Protein AF-A0A5J4L0N2-F1 (afdb_monomer)

Mean predicted aligned error: 7.64 Å

Structure (mmCIF, N/CA/C/O backbone):
data_AF-A0A5J4L0N2-F1
#
_entry.id   AF-A0A5J4L0N2-F1
#
loop_
_atom_site.group_PDB
_atom_site.id
_atom_site.type_symbol
_atom_site.label_atom_id
_atom_site.label_alt_id
_atom_site.label_comp_id
_atom_site.label_asym_id
_atom_site.label_entity_id
_atom_site.label_seq_id
_atom_site.pdbx_PDB_ins_code
_atom_site.Cartn_x
_atom_site.Cartn_y
_atom_site.Cartn_z
_atom_site.occupancy
_atom_site.B_iso_or_equiv
_atom_site.auth_seq_id
_atom_site.auth_comp_id
_atom_site.auth_asym_id
_atom_site.auth_atom_id
_atom_site.pdbx_PDB_model_num
ATOM 1 N N . MET A 1 1 ? -15.535 12.875 7.905 1.00 41.44 1 MET A N 1
ATOM 2 C CA . MET A 1 1 ? -15.054 12.729 9.294 1.00 41.44 1 MET A CA 1
ATOM 3 C C . MET A 1 1 ? -15.557 11.385 9.797 1.00 41.44 1 MET A C 1
ATOM 5 O O . MET A 1 1 ? -16.739 11.267 10.081 1.00 41.44 1 MET A O 1
ATOM 9 N N . GLY A 1 2 ? -14.738 10.331 9.750 1.00 50.12 2 GLY A N 1
ATOM 10 C CA . GLY A 1 2 ? -15.142 9.043 10.314 1.00 50.12 2 GLY A CA 1
ATOM 11 C C . GLY A 1 2 ? -15.081 9.155 11.829 1.00 50.12 2 GLY A C 1
ATOM 12 O O . GLY A 1 2 ? -13.987 9.296 12.362 1.00 50.12 2 GLY A O 1
ATOM 13 N N . THR A 1 3 ? -16.229 9.163 12.502 1.00 49.59 3 THR A N 1
ATOM 14 C CA . THR A 1 3 ? -16.290 9.090 13.963 1.00 49.59 3 THR A CA 1
ATOM 15 C C . THR A 1 3 ? -15.529 7.841 14.391 1.00 49.59 3 THR A C 1
ATOM 17 O O . THR A 1 3 ? -15.868 6.742 13.945 1.00 49.59 3 THR A O 1
ATOM 20 N N . ALA A 1 4 ? -14.474 8.001 15.193 1.00 56.69 4 ALA A N 1
ATOM 21 C CA . ALA A 1 4 ? -13.899 6.872 15.905 1.00 56.69 4 ALA A CA 1
ATOM 22 C C . ALA A 1 4 ? -15.037 6.287 16.743 1.00 56.69 4 ALA A C 1
ATOM 24 O O . ALA A 1 4 ? -15.604 6.985 17.584 1.00 56.69 4 ALA A O 1
ATOM 25 N N . ILE A 1 5 ? -15.453 5.059 16.438 1.00 60.69 5 ILE A N 1
ATOM 26 C CA . ILE A 1 5 ? -16.400 4.355 17.293 1.00 60.69 5 ILE A CA 1
ATOM 27 C C . ILE A 1 5 ? -15.587 4.000 18.530 1.00 60.69 5 ILE A C 1
ATOM 29 O O . ILE A 1 5 ? -14.882 2.998 18.536 1.00 60.69 5 ILE A O 1
ATOM 33 N N . ILE A 1 6 ? -15.610 4.880 19.528 1.00 71.56 6 ILE A N 1
ATOM 34 C CA . ILE A 1 6 ? -15.081 4.565 20.848 1.00 71.56 6 ILE A CA 1
ATOM 35 C C . ILE A 1 6 ? -15.969 3.438 21.361 1.00 71.56 6 ILE A C 1
ATOM 37 O O . ILE A 1 6 ? -17.189 3.605 21.471 1.00 71.56 6 ILE A O 1
ATOM 41 N N . PHE A 1 7 ? -15.378 2.265 21.568 1.00 85.94 7 PHE A N 1
ATOM 42 C CA . PHE A 1 7 ? -16.100 1.148 22.145 1.00 85.94 7 PHE A CA 1
ATOM 43 C C . PHE A 1 7 ? -16.387 1.486 23.610 1.00 85.94 7 PHE A C 1
ATOM 45 O O . PHE A 1 7 ? -15.493 1.507 24.447 1.00 85.94 7 PHE A O 1
ATOM 52 N N . ASP A 1 8 ? -17.640 1.826 23.909 1.00 91.25 8 ASP A N 1
ATOM 53 C CA . ASP A 1 8 ? -18.059 2.164 25.266 1.00 91.25 8 ASP A CA 1
ATOM 54 C C . ASP A 1 8 ? -18.263 0.882 26.079 1.00 91.25 8 ASP A C 1
ATOM 56 O O . ASP A 1 8 ? -19.352 0.292 26.113 1.00 91.25 8 ASP A O 1
ATOM 60 N N . THR A 1 9 ? -17.188 0.461 26.741 1.00 93.44 9 THR A N 1
ATOM 61 C CA . THR A 1 9 ? -17.142 -0.703 27.631 1.00 93.44 9 THR A CA 1
ATOM 62 C C . THR A 1 9 ? -18.239 -0.638 28.696 1.00 93.44 9 THR A C 1
ATOM 64 O O . THR A 1 9 ? -18.881 -1.647 28.980 1.00 93.44 9 THR A O 1
ATOM 67 N N . HIS A 1 10 ? -18.539 0.543 29.247 1.00 94.25 10 HIS A N 1
ATOM 68 C CA . HIS A 1 10 ? -19.532 0.687 30.312 1.00 94.25 10 HIS A CA 1
ATOM 69 C C . HIS A 1 10 ? -20.968 0.522 29.798 1.00 94.25 10 HIS A C 1
ATOM 71 O O . HIS A 1 10 ? -21.781 -0.188 30.403 1.00 94.25 10 HIS A O 1
ATOM 77 N N . ALA A 1 11 ? -21.294 1.143 28.663 1.00 95.06 11 ALA A N 1
ATOM 78 C CA . ALA A 1 11 ? -22.585 0.942 28.011 1.00 95.06 11 ALA A CA 1
ATOM 79 C C . ALA A 1 11 ? -22.766 -0.518 27.567 1.00 95.06 11 ALA A C 1
ATOM 81 O O . ALA A 1 11 ? -23.876 -1.051 27.657 1.00 95.06 11 ALA A O 1
ATOM 82 N N . TYR A 1 12 ? -21.691 -1.176 27.124 1.00 95.81 12 TYR A N 1
ATOM 83 C CA . TYR A 1 12 ? -21.701 -2.587 26.749 1.00 95.81 12 TYR A CA 1
ATOM 84 C C . TYR A 1 12 ? -21.971 -3.506 27.952 1.00 95.81 12 TYR A C 1
ATOM 86 O O . TYR A 1 12 ? -22.905 -4.308 27.897 1.00 95.81 12 TYR A O 1
ATOM 94 N N . VAL A 1 13 ? -21.270 -3.311 29.077 1.00 97.88 13 VAL A N 1
ATOM 95 C CA . VAL A 1 13 ? -21.517 -4.037 30.341 1.00 97.88 13 VAL A CA 1
ATOM 96 C C . VAL A 1 13 ? -22.975 -3.902 30.787 1.00 97.88 13 VAL A C 1
ATOM 98 O O . VAL A 1 13 ? -23.637 -4.901 31.075 1.00 97.88 13 VAL A O 1
ATOM 101 N N . LYS A 1 14 ? -23.528 -2.679 30.776 1.00 97.75 14 LYS A N 1
ATOM 102 C CA . LYS A 1 14 ? -24.939 -2.440 31.137 1.00 97.75 14 LYS A CA 1
ATOM 103 C C . LYS A 1 14 ? -25.915 -3.225 30.262 1.00 97.75 14 LYS A C 1
ATOM 105 O O . LYS A 1 14 ? -26.897 -3.756 30.779 1.00 97.75 14 LYS A O 1
ATOM 110 N N . ARG A 1 15 ? -25.654 -3.311 28.954 1.00 97.56 15 ARG A N 1
ATOM 111 C CA . ARG A 1 15 ? -26.490 -4.081 28.018 1.00 97.56 15 ARG A CA 1
ATOM 112 C C . ARG A 1 15 ? -26.426 -5.579 28.299 1.00 97.56 15 ARG A C 1
ATOM 114 O O . ARG A 1 15 ? -27.471 -6.218 28.293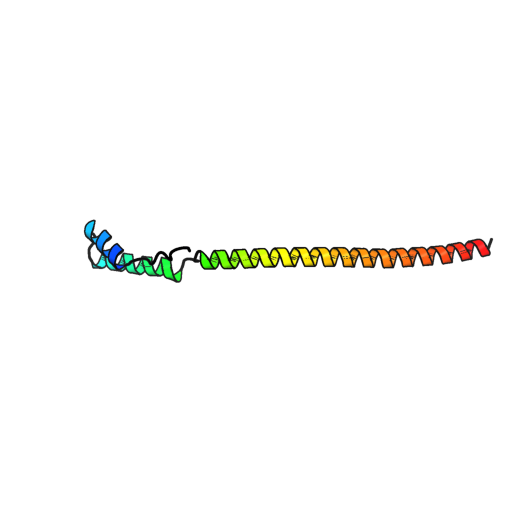 1.00 97.56 15 ARG A O 1
ATOM 121 N N . LEU A 1 16 ? -25.243 -6.120 28.584 1.00 98.00 16 LEU A N 1
ATOM 122 C CA . LE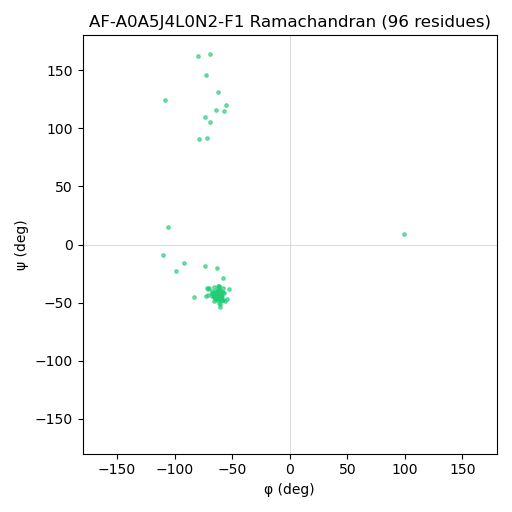U A 1 16 ? -25.079 -7.539 28.919 1.00 98.00 16 LEU A CA 1
ATOM 123 C C . LEU A 1 16 ? -25.811 -7.909 30.212 1.00 98.00 16 LEU A C 1
ATOM 125 O O . LEU A 1 16 ? -26.552 -8.892 30.252 1.00 98.00 16 LEU A O 1
ATOM 129 N N . LYS A 1 17 ? -25.683 -7.083 31.253 1.00 98.19 17 LYS A N 1
ATOM 130 C CA . LYS A 1 17 ? -26.407 -7.295 32.514 1.00 98.19 17 LYS A CA 1
ATOM 131 C C . LYS A 1 17 ? -27.922 -7.234 32.335 1.00 98.19 17 LYS A C 1
ATOM 133 O O . LYS A 1 17 ? -28.641 -8.028 32.933 1.00 98.19 17 LYS A O 1
ATOM 138 N N . ALA A 1 18 ? -28.414 -6.337 31.477 1.00 98.19 18 ALA A N 1
ATOM 139 C CA . ALA A 1 18 ? -29.842 -6.230 31.173 1.00 98.19 18 ALA A CA 1
ATOM 140 C C . ALA A 1 18 ? -30.423 -7.495 30.511 1.00 98.19 18 ALA A C 1
ATOM 142 O O . ALA A 1 18 ? -31.632 -7.704 30.574 1.00 98.19 18 ALA A O 1
ATOM 143 N N . VAL A 1 19 ? -29.579 -8.345 29.911 1.00 97.94 19 VAL A N 1
ATOM 144 C CA . VAL A 1 19 ? -29.977 -9.633 29.317 1.00 97.94 19 VAL A CA 1
ATOM 145 C C . VAL A 1 19 ? -29.561 -10.845 30.162 1.00 97.94 19 VAL A C 1
ATOM 147 O O . VAL A 1 19 ? -29.619 -11.974 29.682 1.00 97.94 19 VAL A O 1
ATOM 150 N N . GLY A 1 20 ? -29.184 -10.630 3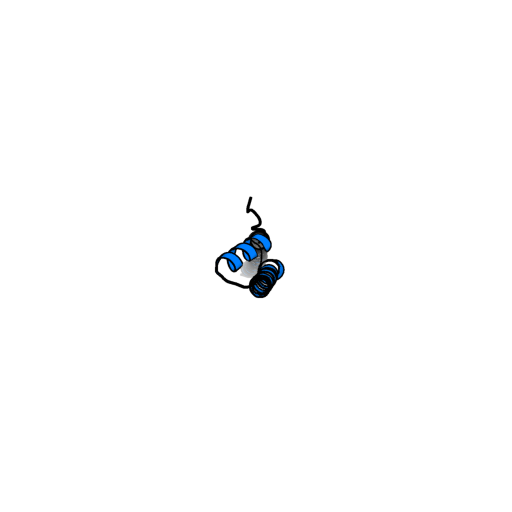1.428 1.00 97.25 20 GLY A N 1
ATOM 151 C CA . GLY A 1 20 ? -28.997 -11.697 32.417 1.00 97.25 20 GLY A CA 1
ATOM 152 C C . GLY A 1 20 ? -27.558 -12.158 32.655 1.00 97.25 20 GLY A C 1
ATOM 153 O O . GLY A 1 20 ? -27.365 -13.145 33.359 1.00 97.25 20 GLY A O 1
ATOM 154 N N . PHE A 1 21 ? -26.552 -11.467 32.110 1.00 98.12 21 PHE A N 1
ATOM 155 C CA . PHE A 1 21 ? -25.151 -11.735 32.457 1.00 98.12 21 PHE A CA 1
ATOM 156 C C . PHE A 1 21 ? -24.842 -11.222 33.869 1.00 98.12 21 PHE A C 1
ATOM 158 O O . PHE A 1 21 ? -25.362 -10.178 34.281 1.00 98.12 21 PHE A O 1
ATOM 165 N N . THR A 1 22 ? -23.969 -11.921 34.602 1.00 98.25 22 THR A N 1
ATOM 166 C CA . THR A 1 22 ? -23.421 -11.383 35.861 1.00 98.25 22 THR A CA 1
ATOM 167 C C . THR A 1 22 ? -22.486 -10.205 35.580 1.00 98.25 22 THR A C 1
ATOM 169 O O . THR A 1 22 ? -22.051 -10.006 34.443 1.00 98.25 22 THR A O 1
ATOM 172 N N . 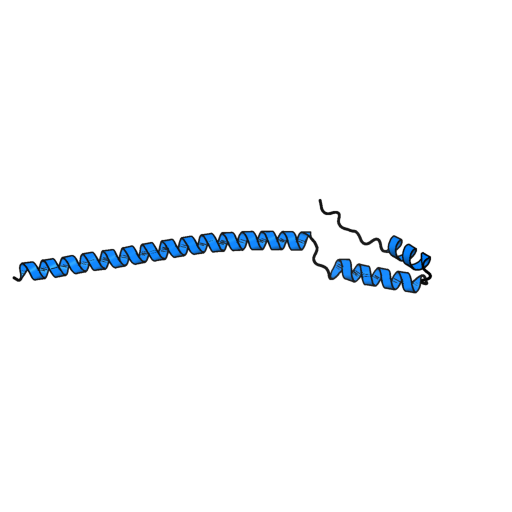GLU A 1 23 ? -22.168 -9.414 36.609 1.00 97.31 23 GLU A N 1
ATOM 173 C CA . GLU A 1 23 ? -21.193 -8.322 36.477 1.00 97.31 23 GLU A CA 1
ATOM 174 C C . GLU A 1 23 ? -19.851 -8.856 35.970 1.00 97.31 23 GLU A C 1
ATOM 176 O O . GLU A 1 23 ? -19.342 -8.358 34.971 1.00 97.31 23 GLU A O 1
ATOM 181 N N . GLU A 1 24 ? -19.333 -9.931 36.573 1.00 97.88 24 GLU A N 1
ATOM 182 C CA . GLU A 1 24 ? -18.023 -10.476 36.211 1.00 97.88 24 GLU A CA 1
ATOM 183 C C . GLU A 1 24 ? -17.996 -10.971 34.760 1.00 97.88 24 GLU A C 1
ATOM 185 O O . GLU A 1 24 ? -17.035 -10.733 34.031 1.00 97.88 24 GLU A O 1
ATOM 190 N N . GLN A 1 25 ? -19.067 -11.631 34.303 1.00 97.88 25 GLN A N 1
ATOM 191 C CA . GLN A 1 25 ? -19.175 -12.086 32.914 1.00 97.88 25 GLN A CA 1
ATOM 192 C C . GLN A 1 25 ? -19.218 -10.909 31.936 1.00 97.88 25 GLN A C 1
ATOM 194 O O . GLN A 1 25 ? -18.595 -10.959 30.871 1.00 97.88 25 GLN A O 1
ATOM 199 N N . ALA A 1 26 ? -19.970 -9.863 32.283 1.00 98.00 26 ALA A N 1
ATOM 200 C CA . ALA A 1 26 ? -20.116 -8.683 31.451 1.00 98.00 26 ALA A CA 1
ATOM 201 C C . ALA A 1 26 ? -18.801 -7.898 31.355 1.00 98.00 26 ALA A C 1
ATOM 203 O O . ALA A 1 26 ? -18.404 -7.516 30.255 1.00 98.00 26 ALA A O 1
ATOM 204 N N . GLU A 1 27 ? -18.109 -7.706 32.478 1.00 96.81 27 GLU A N 1
ATOM 205 C CA . GLU A 1 27 ? -16.822 -7.011 32.536 1.00 96.81 27 GLU A CA 1
ATOM 206 C C . GLU A 1 27 ? -15.737 -7.742 31.745 1.00 96.81 27 GLU A C 1
ATOM 208 O O . GLU A 1 27 ? -15.085 -7.119 30.908 1.00 96.81 27 GLU A O 1
ATOM 213 N N . VAL A 1 28 ? -15.591 -9.061 31.927 1.00 97.50 28 VAL A N 1
ATOM 214 C CA . VAL A 1 28 ? -14.595 -9.863 31.192 1.00 97.50 28 VAL A CA 1
ATOM 215 C C . VAL A 1 28 ? -14.844 -9.817 29.685 1.00 97.50 28 VAL A C 1
ATOM 217 O O . VAL A 1 28 ? -13.903 -9.700 28.896 1.00 97.50 28 VAL A O 1
ATOM 220 N N . GLN A 1 29 ? -16.105 -9.898 29.253 1.00 95.69 29 GLN A N 1
ATOM 221 C CA . GLN A 1 29 ? -16.419 -9.822 27.828 1.00 95.69 29 GLN A CA 1
ATOM 222 C C . GLN A 1 29 ? -16.135 -8.425 27.264 1.00 95.69 29 GLN A C 1
ATOM 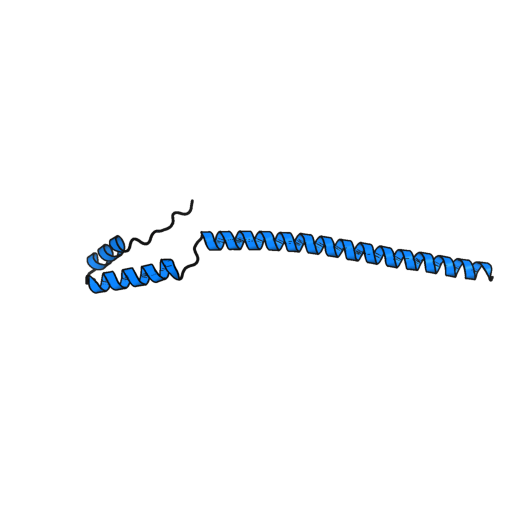224 O O . GLN A 1 29 ? -15.618 -8.305 26.153 1.00 95.69 29 GLN A O 1
ATOM 229 N N . ALA A 1 30 ? -16.462 -7.377 28.020 1.00 95.12 30 ALA A N 1
ATOM 230 C CA . ALA A 1 30 ? -16.254 -6.002 27.596 1.00 95.12 30 ALA A CA 1
ATOM 231 C C . ALA A 1 30 ? -14.762 -5.649 27.502 1.00 95.12 30 ALA A C 1
ATOM 233 O O . ALA A 1 30 ? -14.360 -5.045 26.510 1.00 95.12 30 ALA A O 1
ATOM 234 N N . SER A 1 31 ? -13.941 -6.063 28.475 1.00 93.44 31 SER A N 1
ATOM 235 C CA . SER A 1 31 ? -12.490 -5.839 28.445 1.00 93.44 31 SER A CA 1
ATOM 236 C C . SER A 1 31 ? -11.823 -6.597 27.298 1.00 93.44 31 SER A C 1
ATOM 238 O O . SER A 1 31 ? -11.098 -5.998 26.510 1.00 93.44 31 SER A O 1
ATOM 240 N N . THR A 1 32 ? -12.155 -7.879 27.122 1.00 93.62 32 THR A N 1
ATOM 241 C CA . THR A 1 32 ? -11.597 -8.700 26.034 1.00 93.62 32 THR A CA 1
ATOM 242 C C . THR A 1 32 ? -11.962 -8.132 24.660 1.00 93.62 32 THR A C 1
ATOM 244 O O . THR A 1 32 ? -11.144 -8.128 23.740 1.00 93.62 32 THR A O 1
ATOM 247 N N . LEU A 1 33 ? -13.197 -7.645 24.491 1.00 91.88 33 LEU A N 1
ATOM 248 C CA . LEU A 1 33 ? -13.624 -7.048 23.228 1.00 91.88 33 LEU A CA 1
ATOM 249 C C . LEU A 1 33 ? -12.964 -5.685 22.987 1.00 91.88 33 LEU A C 1
ATOM 251 O O . LEU A 1 33 ? -12.582 -5.410 21.850 1.00 91.88 33 LEU A O 1
ATOM 255 N N . ALA A 1 34 ? -12.787 -4.868 24.029 1.00 90.19 34 ALA A N 1
ATOM 256 C CA . ALA A 1 34 ? -12.049 -3.611 23.937 1.00 90.19 34 ALA A CA 1
ATOM 257 C C . ALA A 1 34 ? -10.603 -3.852 23.477 1.00 90.19 34 ALA A C 1
ATOM 259 O O . ALA A 1 34 ? -10.182 -3.250 22.495 1.00 90.19 34 ALA A O 1
ATOM 260 N N . GLU A 1 35 ? -9.897 -4.819 24.076 1.00 88.31 35 GLU A N 1
ATOM 261 C CA . GLU A 1 35 ? -8.539 -5.204 23.659 1.00 88.31 35 GLU A CA 1
ATOM 262 C C . GLU A 1 35 ? -8.479 -5.622 22.181 1.00 88.31 35 GLU A C 1
ATOM 264 O O . GLU A 1 35 ? -7.569 -5.242 21.449 1.00 88.31 35 GLU A O 1
ATOM 269 N N . ILE A 1 36 ? -9.458 -6.391 21.692 1.00 87.31 36 ILE A N 1
ATOM 270 C CA . ILE A 1 36 ? -9.500 -6.786 20.276 1.00 87.31 36 ILE A CA 1
ATOM 271 C C . ILE A 1 36 ? -9.710 -5.564 19.374 1.00 87.31 36 ILE A C 1
ATOM 273 O O . ILE A 1 36 ? -9.053 -5.452 18.338 1.00 87.31 36 ILE A O 1
ATOM 277 N N . VAL A 1 37 ? -10.638 -4.678 19.737 1.00 85.62 37 VAL A N 1
ATOM 278 C CA . VAL A 1 37 ? -11.002 -3.515 18.919 1.00 85.62 37 VAL A CA 1
ATOM 279 C C . VAL A 1 37 ? -9.890 -2.468 18.891 1.00 85.62 37 VAL A C 1
ATOM 281 O O . VAL A 1 37 ? -9.672 -1.866 17.840 1.00 85.62 37 VAL A O 1
ATOM 284 N N . GLU A 1 38 ? -9.195 -2.266 20.008 1.00 81.75 38 GLU A N 1
ATOM 285 C CA . GLU A 1 38 ? -8.145 -1.255 20.146 1.00 81.75 38 GLU A CA 1
ATOM 286 C C . GLU A 1 38 ? -6.790 -1.741 19.614 1.00 81.75 38 GLU A C 1
ATOM 288 O O . GLU A 1 38 ? -6.163 -1.017 18.841 1.00 81.75 38 GLU A O 1
ATOM 293 N N . ASP A 1 39 ? -6.370 -2.971 19.936 1.00 79.75 39 ASP A N 1
ATOM 294 C CA . ASP A 1 39 ? -5.004 -3.425 19.632 1.00 79.75 39 ASP A CA 1
ATOM 295 C C . ASP A 1 39 ? -4.886 -4.285 18.368 1.00 79.75 39 ASP A C 1
ATOM 297 O O . ASP A 1 39 ? -3.800 -4.397 17.794 1.00 79.75 39 ASP A O 1
ATOM 301 N N . LYS A 1 40 ? -5.966 -4.939 17.918 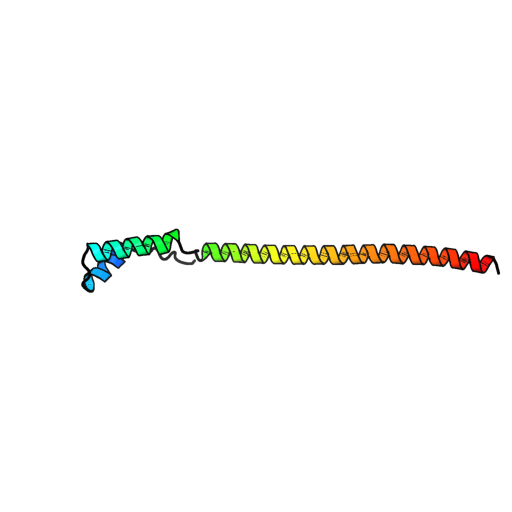1.00 77.19 40 LYS A N 1
ATOM 302 C CA . LYS A 1 40 ? -5.875 -5.957 16.848 1.00 77.19 40 LYS A CA 1
ATOM 303 C C . LYS A 1 40 ? -6.487 -5.540 15.517 1.00 77.19 40 LYS A C 1
ATOM 305 O O . LYS A 1 40 ? -6.312 -6.258 14.530 1.00 77.19 40 LYS A O 1
ATOM 310 N N . LEU A 1 41 ? -7.204 -4.418 15.457 1.00 84.31 41 LEU A N 1
ATOM 311 C CA . LEU A 1 41 ? -7.888 -3.976 14.244 1.00 84.31 41 LEU A CA 1
ATOM 312 C C . LEU A 1 41 ? -7.200 -2.766 13.613 1.00 84.31 41 LEU A C 1
ATOM 314 O O . LEU A 1 41 ? -7.080 -1.707 14.218 1.00 84.31 41 LEU A O 1
ATOM 318 N N . ALA A 1 42 ? -6.834 -2.899 12.336 1.00 87.56 42 ALA A N 1
ATOM 319 C CA . ALA A 1 42 ? -6.426 -1.754 11.532 1.00 87.56 42 ALA A CA 1
ATOM 320 C C . ALA A 1 42 ? -7.590 -0.760 11.407 1.00 87.56 42 ALA A C 1
ATOM 322 O O . ALA A 1 42 ? -8.720 -1.125 11.055 1.00 87.56 42 ALA A O 1
ATOM 323 N N . THR A 1 43 ? -7.318 0.517 11.659 1.00 85.94 43 THR A N 1
ATOM 324 C CA . THR A 1 43 ? -8.338 1.559 11.594 1.00 85.94 43 THR A CA 1
ATOM 325 C C . THR A 1 43 ? -8.605 1.976 10.147 1.00 85.94 43 THR A C 1
ATOM 327 O O . THR A 1 43 ? -7.791 1.803 9.236 1.00 85.94 43 THR A O 1
ATOM 330 N N . LYS A 1 44 ? -9.744 2.640 9.913 1.00 87.69 44 LYS A N 1
ATOM 331 C CA . LYS A 1 44 ? -10.033 3.260 8.605 1.00 87.69 44 LYS A CA 1
ATOM 332 C C . LYS A 1 44 ? -8.963 4.275 8.193 1.00 87.69 44 LYS A C 1
ATOM 334 O O . LYS A 1 44 ? -8.770 4.496 7.000 1.00 87.69 44 LYS A O 1
ATOM 339 N N . ARG A 1 45 ? -8.300 4.906 9.169 1.00 87.44 45 ARG A N 1
ATOM 340 C CA . ARG A 1 45 ? -7.214 5.858 8.931 1.00 87.44 45 ARG A CA 1
ATOM 341 C C . ARG A 1 45 ? -5.969 5.140 8.423 1.00 87.44 45 ARG A C 1
ATOM 343 O O . ARG A 1 45 ? -5.392 5.615 7.452 1.00 87.44 45 ARG A O 1
ATOM 350 N N . ASP A 1 46 ? -5.621 3.999 9.009 1.00 90.50 46 ASP A N 1
ATOM 351 C CA . ASP A 1 46 ? -4.480 3.185 8.568 1.00 90.50 46 ASP A CA 1
ATOM 352 C C . ASP A 1 46 ? -4.694 2.706 7.132 1.00 90.50 46 ASP A C 1
ATOM 354 O O . ASP A 1 46 ? -3.833 2.886 6.275 1.00 90.50 46 ASP A O 1
ATOM 358 N N . ILE A 1 47 ? -5.900 2.213 6.827 1.00 94.19 47 ILE A N 1
ATOM 359 C CA . ILE A 1 47 ? -6.274 1.798 5.467 1.00 94.19 47 ILE A CA 1
ATOM 360 C C . ILE A 1 47 ? -6.208 2.980 4.488 1.00 94.19 47 ILE A C 1
ATOM 362 O O . ILE A 1 47 ? -5.744 2.823 3.362 1.00 94.19 47 ILE A O 1
ATOM 366 N N . ALA A 1 48 ? -6.676 4.167 4.885 1.00 95.00 48 ALA A N 1
ATOM 367 C CA . ALA A 1 48 ? -6.595 5.358 4.041 1.00 95.00 48 ALA A CA 1
ATOM 368 C C . ALA A 1 48 ? -5.142 5.801 3.796 1.00 95.00 48 ALA A C 1
ATOM 370 O O . ALA A 1 48 ? -4.827 6.232 2.688 1.00 95.00 48 ALA A O 1
ATOM 371 N N . GLY A 1 49 ? -4.271 5.664 4.801 1.00 96.38 49 GLY A N 1
ATOM 372 C CA . GLY A 1 49 ? -2.829 5.871 4.665 1.00 96.38 49 GLY A CA 1
ATOM 373 C C . GLY A 1 49 ? -2.222 4.911 3.647 1.00 96.38 49 GLY A C 1
ATOM 374 O O . GLY A 1 49 ? -1.663 5.359 2.652 1.00 96.38 49 GLY A O 1
ATOM 375 N N . LEU A 1 50 ? -2.460 3.608 3.814 1.00 97.56 50 LEU A N 1
ATOM 376 C CA . LEU A 1 50 ? -1.970 2.581 2.889 1.00 97.56 50 LEU A CA 1
ATOM 377 C C . LEU A 1 50 ? -2.464 2.790 1.454 1.00 97.56 50 LEU A C 1
ATOM 379 O O . LEU A 1 50 ? -1.690 2.636 0.516 1.00 97.56 50 LEU A O 1
ATOM 383 N N . LYS A 1 51 ? -3.732 3.178 1.258 1.00 97.88 51 LYS A N 1
ATOM 384 C CA . LYS A 1 51 ? -4.253 3.509 -0.079 1.00 97.88 51 LYS A CA 1
ATOM 385 C C . LYS A 1 51 ? -3.489 4.662 -0.721 1.00 97.88 51 LYS A C 1
ATOM 387 O O . LYS A 1 51 ? -3.130 4.577 -1.886 1.00 97.88 51 LYS A O 1
ATOM 392 N N . LYS A 1 52 ? -3.214 5.719 0.045 1.00 98.12 52 LYS A N 1
ATOM 393 C CA . LYS A 1 52 ? -2.432 6.856 -0.445 1.00 98.12 52 LYS A CA 1
ATOM 394 C C . LYS A 1 52 ? -1.003 6.439 -0.804 1.00 98.12 52 LYS A C 1
ATOM 396 O O . LYS A 1 52 ? -0.493 6.875 -1.832 1.00 98.12 52 LYS A O 1
ATOM 401 N N . ASP A 1 53 ? -0.379 5.602 0.019 1.00 98.31 53 ASP A N 1
ATOM 402 C CA . ASP A 1 53 ? 0.979 5.115 -0.227 1.00 98.31 53 ASP A CA 1
ATOM 403 C C . ASP A 1 53 ? 1.038 4.243 -1.491 1.00 98.31 53 ASP A C 1
ATOM 405 O O . ASP A 1 53 ? 1.958 4.395 -2.296 1.00 98.31 53 ASP A O 1
ATOM 409 N N . ILE A 1 54 ? 0.029 3.390 -1.710 1.00 98.56 54 ILE A N 1
ATOM 410 C CA . ILE A 1 54 ? -0.134 2.604 -2.943 1.00 98.56 54 ILE A CA 1
ATOM 411 C C . ILE A 1 54 ? -0.286 3.531 -4.153 1.00 98.56 54 ILE A C 1
ATOM 413 O O . ILE A 1 54 ? 0.488 3.399 -5.098 1.00 98.56 54 ILE A O 1
ATOM 417 N N . ASP A 1 55 ? -1.189 4.515 -4.105 1.00 98.38 55 ASP A N 1
ATOM 418 C CA . ASP A 1 55 ? -1.382 5.475 -5.202 1.00 98.38 55 ASP A CA 1
ATOM 419 C C . ASP A 1 55 ? -0.081 6.235 -5.535 1.00 98.38 55 ASP A C 1
ATOM 421 O O . ASP A 1 55 ? 0.207 6.548 -6.694 1.00 98.38 55 ASP A O 1
ATOM 425 N N . GLU A 1 56 ? 0.724 6.575 -4.523 1.00 98.44 56 GLU A N 1
ATOM 426 C CA . GLU A 1 56 ? 2.008 7.252 -4.719 1.00 98.44 56 GLU A CA 1
ATOM 427 C C . GLU A 1 56 ? 3.067 6.316 -5.320 1.00 98.44 56 GLU A C 1
ATOM 429 O O . GLU A 1 56 ? 3.861 6.738 -6.167 1.00 98.44 56 GLU A O 1
ATOM 434 N N . LEU A 1 57 ? 3.084 5.044 -4.914 1.00 98.56 57 LEU A N 1
ATOM 435 C CA . LEU A 1 57 ? 3.954 4.023 -5.499 1.00 98.56 57 LEU A CA 1
ATOM 436 C C . LEU A 1 57 ? 3.594 3.739 -6.959 1.00 98.56 57 LEU A C 1
ATOM 438 O O . LEU A 1 57 ? 4.498 3.704 -7.792 1.00 98.56 57 LEU A O 1
ATOM 442 N N . GLU A 1 58 ? 2.310 3.608 -7.287 1.00 98.50 58 GLU A N 1
ATOM 443 C CA . GLU A 1 58 ? 1.840 3.407 -8.663 1.00 98.50 58 GLU A CA 1
ATOM 444 C C . GLU A 1 58 ? 2.277 4.558 -9.574 1.00 98.50 58 GLU A C 1
ATOM 446 O O . GLU A 1 58 ? 2.889 4.326 -10.619 1.00 98.50 58 GLU A O 1
ATOM 451 N N . LYS A 1 59 ? 2.085 5.810 -9.137 1.00 98.50 59 LYS A N 1
ATOM 452 C CA . LYS A 1 59 ? 2.556 6.994 -9.879 1.00 98.50 59 LYS A CA 1
ATOM 453 C C . LYS A 1 59 ? 4.071 6.997 -10.067 1.00 98.50 59 LYS A C 1
ATOM 455 O O . LYS A 1 59 ? 4.562 7.308 -11.152 1.00 98.50 59 LYS A O 1
ATOM 460 N N . ARG A 1 60 ? 4.831 6.648 -9.023 1.00 98.44 60 ARG A N 1
ATOM 461 C CA . ARG A 1 60 ? 6.297 6.546 -9.111 1.00 98.44 60 ARG A CA 1
ATOM 462 C C . ARG A 1 60 ? 6.734 5.464 -10.097 1.00 98.44 60 ARG A C 1
ATOM 464 O O . ARG A 1 60 ? 7.694 5.684 -10.834 1.00 98.44 60 ARG A O 1
ATOM 471 N N . LEU A 1 61 ? 6.050 4.322 -10.124 1.00 98.44 61 LEU A N 1
ATOM 472 C CA . LEU A 1 61 ? 6.319 3.251 -11.082 1.00 98.44 61 LEU A CA 1
ATOM 473 C C . LEU A 1 61 ? 6.007 3.688 -12.514 1.00 98.44 61 LEU A C 1
ATOM 475 O O . LEU A 1 61 ? 6.827 3.458 -13.399 1.00 98.44 61 LEU A O 1
ATOM 479 N N . GLU A 1 62 ? 4.884 4.370 -12.741 1.00 98.50 62 GLU A N 1
ATOM 480 C CA . GLU A 1 62 ? 4.517 4.880 -14.066 1.00 98.50 62 GLU A CA 1
ATOM 481 C C . GLU A 1 62 ? 5.565 5.864 -14.611 1.00 98.50 62 GLU A C 1
ATOM 483 O O . GLU A 1 62 ? 5.973 5.762 -15.769 1.00 98.50 62 GLU A O 1
ATOM 488 N N . ILE A 1 63 ? 6.048 6.785 -13.770 1.00 98.38 63 ILE A N 1
ATOM 489 C CA . ILE A 1 63 ? 7.111 7.730 -14.142 1.00 98.38 63 ILE A CA 1
ATOM 490 C C . ILE A 1 63 ? 8.392 6.977 -14.513 1.00 98.38 63 ILE A C 1
ATOM 492 O O . ILE A 1 63 ? 8.935 7.195 -15.595 1.00 98.38 63 ILE A O 1
ATOM 496 N N . ARG A 1 64 ? 8.841 6.043 -13.665 1.00 98.06 6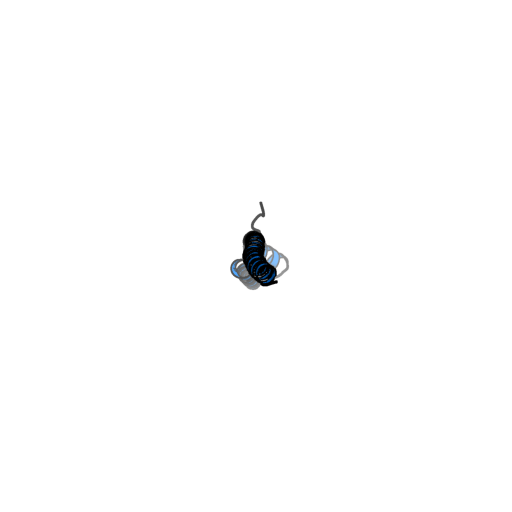4 ARG A N 1
ATOM 497 C CA . ARG A 1 64 ? 10.067 5.265 -13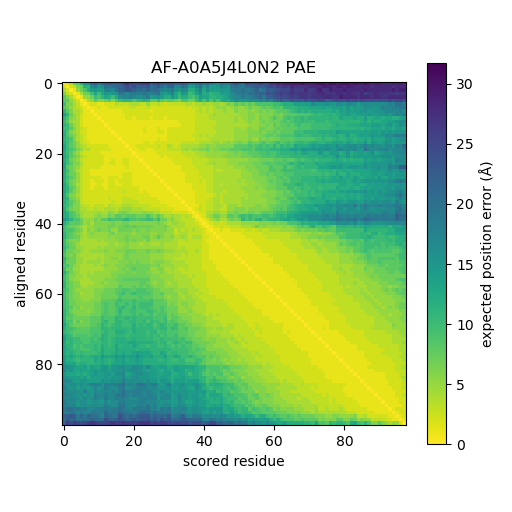.915 1.00 98.06 64 ARG A CA 1
ATOM 498 C C . ARG A 1 64 ? 9.980 4.419 -15.182 1.00 98.06 64 ARG A C 1
ATOM 500 O O . ARG A 1 64 ? 10.972 4.288 -15.893 1.00 98.06 64 ARG A O 1
ATOM 507 N N . LEU A 1 65 ? 8.810 3.855 -15.482 1.00 98.38 65 LEU A N 1
ATOM 508 C CA . LEU A 1 65 ? 8.591 3.106 -16.720 1.00 98.38 65 LEU A CA 1
ATOM 509 C C . LEU A 1 65 ? 8.706 4.011 -17.949 1.00 98.38 65 LEU A C 1
ATOM 511 O O . LEU A 1 65 ? 9.389 3.641 -18.901 1.00 98.38 65 LEU A O 1
ATOM 515 N N . LYS A 1 66 ? 8.112 5.211 -17.915 1.00 97.88 66 LYS A N 1
ATOM 516 C CA . LYS A 1 66 ? 8.238 6.193 -19.006 1.00 97.88 66 LYS A CA 1
ATOM 517 C C . LYS A 1 66 ? 9.679 6.663 -19.197 1.00 97.88 66 LYS A C 1
ATOM 519 O O . LYS A 1 66 ? 10.136 6.798 -20.331 1.00 97.88 66 LYS A O 1
ATOM 524 N N . GLU A 1 67 ? 10.402 6.897 -18.105 1.00 98.00 67 GLU A N 1
ATOM 525 C CA . GLU A 1 67 ? 11.823 7.259 -18.146 1.00 98.00 67 GLU A CA 1
ATOM 526 C C . GLU A 1 67 ? 12.665 6.149 -18.782 1.00 98.00 67 GLU A C 1
ATOM 528 O O . GLU A 1 67 ? 13.456 6.428 -19.684 1.00 98.00 67 GLU A O 1
ATOM 533 N N . LEU A 1 68 ? 12.448 4.894 -18.375 1.00 97.88 68 LEU A N 1
ATOM 534 C CA . LEU A 1 68 ? 13.151 3.737 -18.929 1.00 97.88 68 LEU A CA 1
ATOM 535 C C . LEU A 1 68 ? 12.817 3.515 -20.411 1.00 97.88 68 LEU A C 1
ATOM 537 O O . LEU A 1 68 ? 13.706 3.247 -21.216 1.00 97.88 68 LEU A O 1
ATOM 541 N N . GLU A 1 69 ? 11.548 3.654 -20.798 1.00 98.06 69 GLU A N 1
ATOM 542 C CA . GLU A 1 69 ? 11.134 3.560 -22.200 1.00 98.06 69 GLU A CA 1
ATOM 543 C C . GLU A 1 69 ? 11.836 4.628 -23.053 1.00 98.06 69 GLU A C 1
ATOM 545 O O . GLU A 1 69 ? 12.347 4.333 -24.137 1.00 98.06 69 GLU A O 1
ATOM 550 N N . SER A 1 70 ? 11.903 5.863 -22.551 1.00 97.62 70 SER A N 1
ATOM 551 C CA . SER A 1 70 ? 12.590 6.970 -23.218 1.00 97.62 70 SER A CA 1
ATOM 552 C C . SER A 1 70 ? 14.095 6.721 -23.342 1.00 97.62 70 SER A C 1
ATOM 554 O O . SER A 1 70 ? 14.654 6.884 -24.431 1.00 97.62 70 SER A O 1
ATOM 556 N N . SER A 1 71 ? 14.754 6.269 -22.268 1.00 97.38 71 SER A N 1
ATOM 557 C CA . SER A 1 71 ? 16.196 5.999 -22.288 1.00 97.38 71 SER A CA 1
ATOM 558 C C . SER A 1 71 ? 16.541 4.878 -23.265 1.00 97.38 71 SER A C 1
ATOM 560 O O . SER A 1 71 ? 17.444 5.035 -24.083 1.00 97.38 71 SER A O 1
ATOM 562 N N . VAL A 1 72 ? 15.767 3.787 -23.260 1.00 98.00 72 VAL A N 1
ATOM 563 C CA . VAL A 1 72 ? 15.959 2.663 -24.186 1.00 98.00 72 VAL A CA 1
ATOM 564 C C . VAL A 1 72 ? 15.760 3.106 -25.636 1.00 98.00 72 VAL A C 1
ATOM 566 O O . VAL A 1 72 ? 16.588 2.784 -26.489 1.00 98.00 72 VAL A O 1
ATOM 569 N N . LYS A 1 73 ? 14.713 3.888 -25.939 1.00 97.75 73 LYS A N 1
ATOM 570 C CA . LYS A 1 73 ? 14.508 4.438 -27.291 1.00 97.75 73 LYS A CA 1
ATOM 571 C C . LYS A 1 73 ? 15.677 5.316 -27.729 1.00 97.75 73 LYS A C 1
ATOM 573 O O . LYS A 1 73 ? 16.154 5.169 -28.853 1.00 97.75 73 LYS A O 1
ATOM 578 N N . ALA A 1 74 ? 16.150 6.206 -26.859 1.00 97.88 74 ALA A N 1
ATOM 579 C CA . ALA A 1 74 ? 17.272 7.088 -27.165 1.00 97.88 74 ALA A CA 1
ATOM 580 C C . ALA A 1 74 ? 18.560 6.298 -27.436 1.00 97.88 74 ALA A C 1
ATOM 582 O O . ALA A 1 74 ? 19.277 6.603 -28.390 1.00 97.88 74 ALA A O 1
ATOM 583 N N . ASP A 1 75 ? 18.838 5.267 -26.641 1.00 98.12 75 ASP A N 1
ATOM 584 C CA . ASP A 1 75 ? 20.023 4.433 -26.822 1.00 98.12 75 ASP A CA 1
ATOM 585 C C . ASP A 1 75 ? 19.944 3.607 -28.109 1.00 98.12 75 ASP A C 1
ATOM 587 O O . ASP A 1 75 ? 20.915 3.574 -28.866 1.00 98.12 75 ASP A O 1
ATOM 591 N N . ILE A 1 76 ? 18.778 3.038 -28.435 1.00 98.31 76 ILE A N 1
ATOM 592 C CA . ILE A 1 76 ? 18.556 2.364 -29.724 1.00 98.31 76 ILE A CA 1
ATOM 593 C C . ILE A 1 76 ? 18.808 3.329 -30.887 1.00 98.31 76 ILE A C 1
ATOM 595 O O . ILE A 1 76 ? 19.538 2.983 -31.816 1.00 98.31 76 ILE A O 1
ATOM 599 N N . ILE A 1 77 ? 18.258 4.547 -30.837 1.00 98.25 77 ILE A N 1
ATOM 600 C CA . ILE A 1 77 ? 18.452 5.552 -31.893 1.00 98.25 77 ILE A CA 1
ATOM 601 C C . ILE A 1 77 ? 19.939 5.879 -32.071 1.00 98.25 77 ILE A C 1
ATOM 603 O O . ILE A 1 77 ? 20.418 5.911 -33.205 1.00 98.25 77 ILE A O 1
ATOM 607 N N . LYS A 1 78 ? 20.688 6.080 -30.978 1.00 98.12 78 LYS A N 1
ATOM 608 C CA . LYS A 1 78 ? 22.134 6.353 -31.039 1.00 98.12 78 LYS A CA 1
ATOM 609 C C . LYS A 1 78 ? 22.902 5.212 -31.708 1.00 98.12 78 LYS A C 1
ATOM 611 O O . LYS A 1 78 ? 23.722 5.470 -32.589 1.00 98.12 78 LYS A O 1
ATOM 616 N N . TRP A 1 79 ? 22.627 3.964 -31.325 1.00 98.12 79 TRP A N 1
ATOM 617 C CA . TRP A 1 79 ? 23.288 2.794 -31.910 1.00 98.12 79 TRP A CA 1
ATOM 618 C C . TRP A 1 79 ? 22.944 2.612 -33.389 1.00 98.12 79 TRP A C 1
ATOM 620 O O . TRP A 1 79 ? 23.841 2.388 -34.203 1.00 98.12 79 TRP A O 1
ATOM 630 N N . VAL A 1 80 ? 21.669 2.760 -33.755 1.00 98.19 80 VAL A N 1
ATOM 631 C CA . VAL A 1 80 ? 21.220 2.679 -35.153 1.00 98.19 80 VAL A CA 1
ATOM 632 C C . VAL A 1 80 ? 21.868 3.775 -35.996 1.00 98.19 80 VAL A C 1
ATOM 634 O O . VAL A 1 80 ? 22.403 3.478 -37.062 1.00 98.19 80 VAL A O 1
ATOM 637 N N . ALA A 1 81 ? 21.901 5.019 -35.514 1.00 98.25 81 ALA A N 1
ATOM 638 C CA . ALA A 1 81 ? 22.565 6.118 -36.211 1.00 98.25 81 ALA A CA 1
ATOM 639 C C . ALA A 1 81 ? 24.064 5.841 -36.421 1.00 98.25 81 ALA A C 1
ATOM 641 O O . ALA A 1 81 ? 24.572 6.024 -37.527 1.00 98.25 81 ALA A O 1
ATOM 642 N N . GLY A 1 82 ? 24.760 5.338 -35.394 1.00 97.94 82 GLY A N 1
ATOM 643 C CA . GLY A 1 82 ? 26.168 4.946 -35.500 1.00 97.94 82 GLY A CA 1
ATOM 644 C C . GLY A 1 82 ? 26.408 3.854 -36.548 1.00 97.94 82 GLY A C 1
ATOM 645 O O . GLY A 1 82 ? 27.325 3.972 -37.362 1.00 97.94 82 GLY A O 1
ATOM 646 N N . MET A 1 83 ? 25.552 2.826 -36.585 1.00 98.25 83 MET A N 1
ATOM 647 C CA . MET A 1 83 ? 25.630 1.764 -37.594 1.00 98.25 83 MET A CA 1
ATOM 648 C C . MET A 1 83 ? 25.378 2.285 -39.012 1.00 98.25 83 MET A C 1
ATOM 650 O O . MET A 1 83 ? 26.109 1.908 -39.926 1.00 98.25 83 MET A O 1
ATOM 654 N N . LEU A 1 84 ? 24.399 3.173 -39.207 1.00 98.12 84 LEU A N 1
ATOM 655 C CA . LEU A 1 84 ? 24.112 3.766 -40.518 1.00 98.12 84 LEU A CA 1
ATOM 656 C C . LEU A 1 84 ? 25.287 4.603 -41.038 1.00 98.12 84 LEU A C 1
ATOM 658 O O . LEU A 1 84 ? 25.643 4.499 -42.211 1.00 98.12 84 LEU A O 1
ATOM 662 N N . VAL A 1 85 ? 25.929 5.388 -40.168 1.00 98.06 85 VAL A N 1
ATOM 663 C CA . VAL A 1 85 ? 27.139 6.143 -40.529 1.00 98.06 85 VAL A CA 1
ATOM 664 C C . VAL A 1 85 ? 28.272 5.192 -40.915 1.00 98.06 85 VAL A C 1
ATOM 666 O O . VAL A 1 85 ? 28.906 5.388 -41.951 1.00 98.06 85 VAL A O 1
ATOM 669 N N . ALA A 1 86 ? 28.503 4.132 -40.135 1.00 97.94 86 ALA A N 1
ATOM 670 C CA . ALA A 1 86 ? 29.528 3.137 -40.449 1.00 97.94 86 ALA A CA 1
ATOM 671 C C . ALA A 1 86 ? 29.266 2.446 -41.801 1.00 97.94 86 ALA A C 1
ATOM 673 O O . ALA A 1 86 ? 30.176 2.327 -42.621 1.00 97.94 86 ALA A O 1
ATOM 674 N N . GLN A 1 87 ? 28.017 2.053 -42.072 1.00 95.50 87 GLN A N 1
ATOM 675 C CA . GLN A 1 87 ? 27.615 1.474 -43.357 1.00 95.50 87 GLN A CA 1
ATOM 676 C C . GLN A 1 87 ? 27.844 2.445 -44.521 1.00 95.50 87 GLN A C 1
ATOM 678 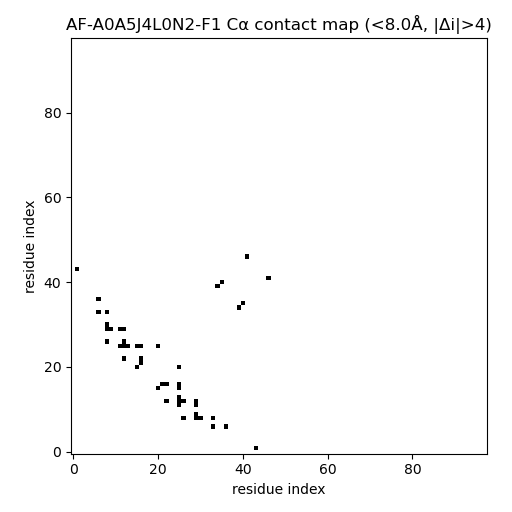O O . GLN A 1 87 ? 28.391 2.039 -45.545 1.00 95.50 87 GLN A O 1
ATOM 683 N N . ALA A 1 88 ? 27.488 3.724 -44.369 1.00 97.19 88 ALA A N 1
ATOM 684 C CA . ALA A 1 88 ? 27.708 4.736 -45.401 1.00 97.19 88 ALA A CA 1
ATOM 685 C C . ALA A 1 88 ? 29.200 4.909 -45.740 1.00 97.19 88 ALA A C 1
ATOM 687 O O . ALA A 1 88 ? 29.554 5.013 -46.915 1.00 97.19 88 ALA A O 1
ATOM 688 N N . VAL A 1 89 ? 30.081 4.872 -44.733 1.00 97.69 89 VAL A N 1
ATOM 689 C CA . VAL A 1 89 ? 31.541 4.912 -44.932 1.00 97.69 89 VAL A CA 1
ATOM 690 C C . VAL A 1 89 ? 32.029 3.692 -45.717 1.00 97.69 89 VAL A C 1
ATOM 692 O O . VAL A 1 89 ? 32.793 3.847 -46.671 1.00 97.69 89 VAL A O 1
ATOM 695 N N . VAL A 1 90 ? 31.567 2.488 -45.361 1.00 97.62 90 VAL A N 1
ATOM 696 C CA . VAL A 1 90 ? 31.929 1.247 -46.071 1.00 97.62 90 VAL A CA 1
ATOM 697 C C . VAL A 1 90 ? 31.462 1.288 -47.529 1.00 97.62 90 VAL A C 1
ATOM 699 O O . VAL A 1 90 ? 32.244 0.990 -48.430 1.00 97.62 90 VAL A O 1
ATOM 702 N N . ILE A 1 91 ? 30.218 1.708 -47.780 1.00 96.75 91 ILE A N 1
ATOM 703 C CA . ILE A 1 91 ? 29.664 1.833 -49.136 1.00 96.75 91 ILE A CA 1
ATOM 704 C C . ILE A 1 91 ? 30.476 2.836 -49.964 1.00 96.75 91 ILE A C 1
ATOM 706 O O . ILE A 1 91 ? 30.853 2.530 -51.094 1.00 96.75 91 ILE A O 1
ATOM 710 N N . ALA A 1 92 ? 30.801 4.007 -49.409 1.00 96.81 92 ALA A N 1
ATOM 711 C CA . ALA A 1 92 ? 31.594 5.018 -50.109 1.00 96.81 92 ALA A CA 1
ATOM 712 C C . ALA A 1 92 ? 33.000 4.511 -50.481 1.00 96.81 92 ALA A C 1
ATOM 714 O O . ALA A 1 92 ? 33.495 4.805 -51.571 1.00 96.81 92 ALA A O 1
ATOM 715 N N . ALA A 1 93 ? 33.636 3.727 -49.605 1.00 97.00 93 ALA A N 1
ATOM 716 C CA . ALA A 1 93 ? 34.935 3.117 -49.881 1.00 97.00 93 ALA A CA 1
ATOM 717 C C . ALA A 1 93 ? 34.862 2.080 -51.016 1.00 97.00 93 ALA A C 1
ATOM 719 O O . ALA A 1 93 ? 35.733 2.075 -51.884 1.00 97.00 93 ALA A O 1
ATOM 720 N N . LEU A 1 94 ? 33.814 1.248 -51.041 1.00 96.44 94 LEU A N 1
ATOM 721 C CA . LEU A 1 94 ? 33.593 0.258 -52.102 1.00 96.44 94 LEU A CA 1
ATOM 722 C C . LEU A 1 94 ? 33.340 0.917 -53.463 1.00 96.44 94 LEU A C 1
ATOM 724 O O . LEU A 1 94 ? 33.938 0.505 -54.451 1.00 96.44 94 LEU A O 1
ATOM 728 N N . VAL A 1 95 ? 32.515 1.970 -53.510 1.00 96.31 95 VAL A N 1
ATOM 729 C CA . VAL A 1 95 ? 32.234 2.717 -54.751 1.00 96.31 95 VAL A CA 1
ATOM 730 C C . VAL A 1 95 ? 33.499 3.350 -55.332 1.00 96.31 95 VAL A C 1
ATOM 732 O O . VAL A 1 95 ? 33.644 3.398 -56.543 1.00 96.31 95 VAL A O 1
ATOM 735 N N . LYS A 1 96 ? 34.428 3.819 -54.489 1.00 94.00 96 LYS A N 1
ATOM 736 C CA . LYS A 1 96 ? 35.695 4.417 -54.943 1.00 94.00 96 LYS A CA 1
ATOM 737 C C . LYS A 1 96 ? 36.700 3.387 -55.486 1.00 94.00 96 LYS A C 1
ATOM 739 O O . LYS A 1 96 ? 37.666 3.784 -56.133 1.00 94.00 96 LYS A O 1
ATOM 744 N N . LEU A 1 97 ? 36.523 2.102 -55.165 1.00 90.75 97 LEU A N 1
ATOM 745 C CA . LEU A 1 97 ? 37.417 1.012 -55.575 1.00 90.75 97 LEU A CA 1
ATOM 746 C C . LEU A 1 97 ? 36.987 0.345 -56.896 1.00 90.75 97 LEU A C 1
ATOM 748 O O . LEU A 1 97 ? 37.785 -0.379 -57.487 1.00 90.75 97 LEU A O 1
ATOM 752 N N . MET A 1 98 ? 35.745 0.575 -57.332 1.00 85.44 98 MET A N 1
ATOM 753 C CA . MET A 1 98 ? 35.226 0.190 -58.650 1.00 85.44 98 MET A CA 1
ATOM 754 C C . MET A 1 98 ? 35.569 1.238 -59.707 1.00 85.44 98 MET A C 1
ATOM 756 O O . MET A 1 98 ? 35.873 0.818 -60.844 1.00 85.44 98 MET A O 1
#

InterPro domains:
  IPR024461 Coiled-coil domain-containing protein 90-like [PTHR14360] (4-42)

Nearest PDB structures (foldseek):
  1r49-assembly1_A  TM=3.688E-01  e=9.914E+00  Homo sapiens

Foldseek 3Di:
DPPPPQLPLPVQLVVCVVVPDDSVRSNVVSVVVNCCSPPPDDDPVNVVVVVVVVVVVVVVVVVVVVVVVVVVVVVVVVVVVVVVVVVVVVVVVVVVVD

Sequence (98 aa):
MGTAIIFDTHAYVKRLKAVGFTEEQAEVQASTLAEIVEDKLATKRDIAGLKKDIDELEKRLEIRLKELESSVKADIIKWVAGMLVAQAVVIAALVKLM

Solvent-accessible surface area (backbone atoms only — not comparable to full-atom values): 5568 Å² total; per-residue (Å²): 133,83,76,78,81,73,79,55,46,67,65,47,26,53,54,38,40,75,73,70,41,50,71,69,60,19,49,55,51,30,52,56,50,47,51,45,61,69,76,69,47,86,48,76,64,55,53,52,50,52,51,50,52,50,56,51,49,52,53,52,50,54,52,51,50,53,52,51,53,49,51,52,51,52,52,51,52,53,53,51,52,52,51,52,53,52,50,52,53,53,52,55,55,53,63,74,73,109

Organism: NCBI:txid433727

pLDDT: mean 92.77, std 10.94, range [41.44, 98.56]

Radius of gyration: 34.96 Å; Cα contacts (8 Å, |Δi|>4): 24; chains: 1; bounding box: 67×25×95 Å

Secondary structure (DSSP, 8-state):
--------HHHHHHHHHHTT--HHHHHHHHHHHHHHHHHSS--HHHHHHHHHHHHHHHHHHHHHHHHHHHHHHHHHHHHHHHHHHHHHHHHHHHHHH-